Protein AF-A0A966W805-F1 (afdb_monomer_lite)

pLDDT: mean 88.95, std 9.01, range [58.41, 97.81]

Foldseek 3Di:
DCVLWDVVLAPVHLQSSLVLLVDPVSLVVRLVVSVDDPVCVVVVVQQFKAWQDADQPLVRAGHTLVVQCVVVVHRSSNSVSVRLSRRRNCSVVGDMDGDPDDPVRVVVQVPDPPHDDDDPAAADDCDDPVVVVGRHPVND

Structure (mmCIF, N/CA/C/O backbone):
data_AF-A0A966W805-F1
#
_entry.id   AF-A0A966W805-F1
#
loop_
_atom_site.group_PDB
_atom_site.id
_atom_site.type_symbol
_atom_site.label_atom_id
_atom_site.label_alt_id
_atom_site.label_comp_id
_atom_site.label_asym_id
_atom_site.label_entity_id
_atom_site.label_seq_id
_atom_site.pdbx_PDB_ins_code
_atom_site.Cartn_x
_atom_site.Cartn_y
_atom_site.Cartn_z
_atom_site.occupancy
_atom_site.B_iso_or_equiv
_atom_site.auth_seq_id
_atom_site.auth_comp_id
_atom_site.auth_asym_id
_atom_site.auth_atom_id
_atom_site.pdbx_PDB_model_num
ATOM 1 N N . MET A 1 1 ? 0.330 3.167 -1.520 1.00 84.44 1 MET A N 1
ATOM 2 C CA . MET A 1 1 ? -1.036 2.596 -1.388 1.00 84.44 1 MET A CA 1
ATOM 3 C C . MET A 1 1 ? -2.025 3.582 -0.767 1.00 84.44 1 MET A C 1
ATOM 5 O O . MET A 1 1 ? -3.086 3.763 -1.340 1.00 84.44 1 MET A O 1
ATOM 9 N N . ALA A 1 2 ? -1.694 4.312 0.305 1.00 85.50 2 ALA A N 1
ATOM 10 C CA . ALA A 1 2 ? -2.601 5.298 0.922 1.00 85.50 2 ALA A CA 1
ATOM 11 C C . ALA A 1 2 ? -3.253 6.321 -0.037 1.00 85.50 2 ALA A C 1
ATOM 13 O O . ALA A 1 2 ? -4.388 6.725 0.194 1.00 85.50 2 ALA A O 1
ATOM 14 N N . ALA A 1 3 ? -2.585 6.685 -1.139 1.00 85.12 3 ALA A N 1
ATOM 15 C CA . ALA A 1 3 ? -3.118 7.585 -2.168 1.00 85.12 3 ALA A CA 1
ATOM 16 C C . ALA A 1 3 ? -4.408 7.092 -2.864 1.00 85.12 3 ALA A C 1
ATOM 18 O O . ALA A 1 3 ? -5.075 7.881 -3.529 1.00 85.12 3 ALA A O 1
ATOM 19 N N . VAL A 1 4 ? -4.754 5.805 -2.738 1.00 87.62 4 VAL A N 1
ATOM 20 C CA . VAL A 1 4 ? -6.021 5.247 -3.244 1.00 87.62 4 VAL A CA 1
ATOM 21 C C . VAL A 1 4 ? -7.197 5.589 -2.321 1.00 87.62 4 VAL A C 1
ATOM 23 O O . VAL A 1 4 ? -8.345 5.607 -2.760 1.00 87.62 4 VAL A O 1
ATOM 26 N N . LEU A 1 5 ? -6.934 5.854 -1.037 1.00 90.62 5 LEU A N 1
ATOM 27 C CA . LEU A 1 5 ? -7.989 6.121 -0.065 1.00 90.62 5 LEU A CA 1
ATOM 28 C C . LEU A 1 5 ? -8.625 7.503 -0.304 1.00 90.62 5 LEU A C 1
ATOM 30 O O . LEU A 1 5 ? -7.972 8.420 -0.813 1.00 90.62 5 LEU A O 1
ATOM 34 N N . PRO A 1 6 ? -9.892 7.696 0.098 1.00 91.38 6 PRO A N 1
ATOM 35 C CA . PRO A 1 6 ? -10.568 8.976 -0.057 1.00 91.38 6 PRO A CA 1
ATOM 36 C C . PRO A 1 6 ? -9.859 10.101 0.719 1.00 91.38 6 PRO A C 1
ATOM 38 O O . PRO A 1 6 ? -9.511 9.897 1.884 1.00 91.38 6 PRO A O 1
ATOM 41 N N . PRO A 1 7 ? -9.721 11.319 0.154 1.00 91.06 7 PRO A N 1
ATOM 42 C CA . PRO A 1 7 ? -9.048 12.427 0.838 1.00 91.06 7 PRO A CA 1
ATOM 43 C C . PRO A 1 7 ? -9.635 12.765 2.213 1.00 91.06 7 PRO A C 1
ATOM 45 O O . PRO A 1 7 ? -8.877 13.051 3.132 1.00 91.06 7 PRO A O 1
ATOM 48 N N . TRP A 1 8 ? -10.961 12.634 2.377 1.00 93.38 8 TRP A N 1
ATOM 49 C CA . TRP A 1 8 ? -11.658 12.929 3.637 1.00 93.38 8 TRP A CA 1
ATOM 50 C C . TRP A 1 8 ? -11.163 12.085 4.819 1.00 93.38 8 TRP A C 1
ATOM 52 O O . TRP A 1 8 ? -11.281 12.479 5.984 1.00 93.38 8 TRP A O 1
ATOM 62 N N . LEU A 1 9 ? -10.593 10.909 4.540 1.00 95.00 9 LEU A N 1
ATOM 63 C CA . LEU A 1 9 ? -10.028 10.053 5.574 1.00 95.00 9 LEU A CA 1
ATOM 64 C C . LEU A 1 9 ? -8.836 10.743 6.258 1.00 95.00 9 LEU A C 1
ATOM 66 O O . LEU A 1 9 ? -8.683 10.609 7.473 1.00 95.00 9 LEU A O 1
ATOM 70 N N . PHE A 1 10 ? -8.073 11.538 5.500 1.00 94.62 10 PHE A N 1
ATOM 71 C CA . PHE A 1 10 ? -6.844 12.214 5.917 1.00 94.62 10 PHE A CA 1
ATOM 72 C C . PHE A 1 10 ? -7.027 13.663 6.383 1.00 94.62 10 PHE A C 1
ATOM 74 O O . PHE A 1 10 ? -6.035 14.285 6.755 1.00 94.62 10 PHE A O 1
ATOM 81 N N . ASP A 1 11 ? -8.251 14.200 6.434 1.00 94.81 11 ASP A N 1
ATOM 82 C CA . ASP A 1 11 ? -8.506 15.599 6.838 1.00 94.81 11 ASP A CA 1
ATOM 83 C C . ASP A 1 11 ? -7.915 15.958 8.218 1.00 94.81 11 ASP A C 1
ATOM 85 O O . ASP A 1 11 ? -7.562 17.106 8.471 1.00 94.81 11 ASP A O 1
ATOM 89 N N . ALA A 1 12 ? -7.792 14.969 9.111 1.00 95.19 12 ALA A N 1
ATOM 90 C CA . ALA A 1 12 ? -7.219 15.111 10.453 1.00 95.19 12 ALA A CA 1
ATOM 91 C C . ALA A 1 12 ? -5.781 14.554 10.575 1.00 95.19 12 ALA A C 1
ATOM 93 O O . ALA A 1 12 ? -5.267 14.389 11.680 1.00 95.19 12 ALA A O 1
ATOM 94 N N . GLY A 1 13 ? -5.133 14.255 9.449 1.00 96.25 13 GLY A N 1
ATOM 95 C CA . GLY A 1 13 ? -3.771 13.733 9.368 1.00 96.25 13 GLY A CA 1
ATOM 96 C C . GLY A 1 13 ? -3.651 12.197 9.360 1.00 96.25 13 GLY A C 1
ATOM 97 O O . GLY A 1 13 ? -4.637 11.486 9.577 1.00 96.25 13 GLY A O 1
ATOM 98 N N . PRO A 1 14 ? -2.436 11.664 9.108 1.00 96.25 14 PRO A N 1
ATOM 99 C CA . PRO A 1 14 ? -2.200 10.233 8.866 1.00 96.25 14 PRO A CA 1
ATOM 100 C C . PRO A 1 14 ? -2.508 9.320 10.061 1.00 96.25 14 PRO A C 1
ATOM 102 O O . PRO A 1 14 ? -3.134 8.280 9.889 1.00 96.25 14 PRO A O 1
ATOM 105 N N . ALA A 1 15 ? -2.127 9.719 11.278 1.00 96.56 15 ALA A N 1
ATOM 106 C CA . ALA A 1 15 ? -2.373 8.912 12.478 1.00 96.56 15 ALA A CA 1
ATOM 107 C C . ALA A 1 15 ? -3.877 8.697 12.719 1.00 96.56 15 ALA A C 1
ATOM 109 O O . ALA A 1 15 ? -4.332 7.566 12.868 1.00 96.56 15 ALA A O 1
ATOM 110 N N . ILE A 1 16 ? -4.660 9.779 12.646 1.00 97.62 16 ILE A N 1
ATOM 111 C CA . ILE A 1 16 ? -6.117 9.720 12.794 1.00 97.62 16 ILE A CA 1
ATOM 112 C C . ILE A 1 16 ? -6.756 8.940 11.638 1.00 97.62 16 ILE A C 1
ATOM 114 O O . ILE A 1 16 ? -7.727 8.217 11.848 1.00 97.62 16 ILE A O 1
ATOM 118 N N . ALA A 1 17 ? -6.223 9.049 10.417 1.00 96.88 17 ALA A N 1
ATOM 119 C CA . ALA A 1 17 ? -6.683 8.249 9.284 1.00 96.88 17 ALA A CA 1
ATOM 120 C C . ALA A 1 17 ? -6.530 6.741 9.544 1.00 96.88 17 ALA A C 1
ATOM 122 O O . ALA A 1 17 ? -7.473 5.989 9.304 1.00 96.88 17 ALA A O 1
ATOM 123 N N . ALA A 1 18 ? -5.385 6.307 10.077 1.00 97.19 18 ALA A N 1
ATOM 124 C CA . ALA A 1 18 ? -5.160 4.909 10.435 1.00 97.19 18 ALA A CA 1
ATOM 125 C C . ALA A 1 18 ? -6.076 4.449 11.581 1.00 97.19 18 ALA A C 1
ATOM 127 O O . ALA A 1 18 ? -6.683 3.387 11.480 1.00 97.19 18 ALA A O 1
ATOM 128 N N . GLU A 1 19 ? -6.262 5.261 12.627 1.00 97.50 19 GLU A N 1
ATOM 129 C CA . GLU A 1 19 ? -7.207 4.959 13.717 1.00 97.50 19 GLU A CA 1
ATOM 130 C C . GLU A 1 19 ? -8.644 4.791 13.204 1.00 97.50 19 GLU A C 1
ATOM 132 O O . GLU A 1 19 ? -9.341 3.846 13.571 1.00 97.50 19 GLU A O 1
ATOM 137 N N . ARG A 1 20 ? -9.077 5.671 12.295 1.00 97.38 20 ARG A N 1
ATOM 138 C CA . ARG A 1 20 ? -10.398 5.618 11.652 1.00 97.38 20 ARG A CA 1
ATOM 139 C C . ARG A 1 20 ? -10.632 4.318 10.878 1.00 97.38 20 ARG A C 1
ATOM 141 O O . ARG A 1 20 ? -11.774 3.874 10.801 1.00 97.38 20 ARG A O 1
ATOM 148 N N . LEU A 1 21 ? -9.587 3.687 10.335 1.00 97.00 21 LEU A N 1
ATOM 149 C CA . LEU A 1 21 ? -9.701 2.399 9.636 1.00 97.00 21 LEU A CA 1
ATOM 150 C C . LEU A 1 21 ? -10.027 1.216 10.564 1.00 97.00 21 LEU A C 1
ATOM 152 O O . LEU A 1 21 ? -10.373 0.148 10.059 1.00 97.00 21 LEU A O 1
ATOM 156 N N . ALA A 1 22 ? -9.978 1.397 11.889 1.00 96.00 22 ALA A N 1
ATOM 157 C CA . ALA A 1 22 ? -10.466 0.405 12.845 1.00 96.00 22 ALA A CA 1
ATOM 158 C C . ALA A 1 22 ? -12.006 0.376 12.951 1.00 96.00 22 ALA A C 1
ATOM 160 O O . ALA A 1 22 ? -12.563 -0.622 13.409 1.00 96.00 22 ALA A O 1
ATOM 161 N N . ASP A 1 23 ? -12.705 1.442 12.535 1.00 97.56 23 ASP A N 1
ATOM 162 C CA . ASP A 1 23 ? -14.170 1.525 12.578 1.00 97.56 23 ASP A CA 1
ATOM 163 C C . ASP A 1 23 ? -14.795 0.833 11.347 1.00 97.56 23 ASP A C 1
ATOM 165 O O . ASP A 1 23 ? -14.588 1.287 10.215 1.00 97.56 23 ASP A O 1
ATOM 169 N N . PRO A 1 24 ? -15.609 -0.228 11.525 1.00 96.62 24 PRO A N 1
ATOM 170 C CA . PRO A 1 24 ? -16.263 -0.929 10.419 1.00 96.62 24 PRO A CA 1
ATOM 171 C C . PRO A 1 24 ? -17.122 -0.023 9.527 1.00 96.62 24 PRO A C 1
ATOM 173 O O . PRO A 1 24 ? -17.155 -0.206 8.313 1.00 96.62 24 PRO A O 1
ATOM 176 N N . THR A 1 25 ? -17.784 0.982 10.100 1.00 97.50 25 THR A N 1
ATOM 177 C CA . THR A 1 25 ? -18.639 1.926 9.363 1.00 97.50 25 T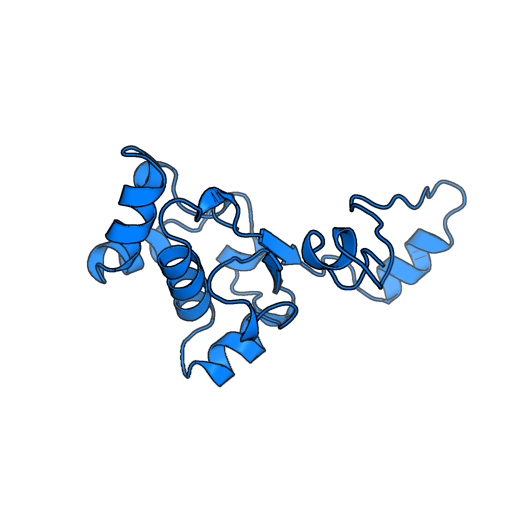HR A CA 1
ATOM 178 C C . THR A 1 25 ? -17.804 2.799 8.437 1.00 97.50 25 THR A C 1
ATOM 180 O O . THR A 1 25 ? -18.164 3.037 7.282 1.00 97.50 25 THR A O 1
ATOM 183 N N . ILE A 1 26 ? -16.655 3.257 8.937 1.00 96.88 26 ILE A N 1
ATOM 184 C CA . ILE A 1 26 ? -15.699 4.028 8.148 1.00 96.88 26 ILE A CA 1
ATOM 185 C C . ILE A 1 26 ? -15.102 3.158 7.049 1.00 96.88 26 ILE A C 1
ATOM 187 O O . ILE A 1 26 ? -15.014 3.621 5.915 1.00 96.88 26 ILE A O 1
ATOM 191 N N . ARG A 1 27 ? -14.748 1.901 7.345 1.00 96.00 27 ARG A N 1
ATOM 192 C CA . ARG A 1 27 ? -14.230 0.964 6.339 1.00 96.00 27 ARG A CA 1
ATOM 193 C C . ARG A 1 27 ? -15.209 0.777 5.189 1.00 96.00 27 ARG A C 1
ATOM 195 O O . ARG A 1 27 ? -14.802 0.912 4.042 1.00 96.00 27 ARG A O 1
ATOM 202 N N . GLU A 1 28 ? -16.487 0.534 5.467 1.00 95.31 28 GLU A N 1
ATOM 203 C CA . GLU A 1 28 ? -17.489 0.363 4.406 1.00 95.31 28 GLU A CA 1
ATOM 204 C C . GLU A 1 28 ? -17.667 1.631 3.564 1.00 95.31 28 GLU A C 1
ATOM 206 O O . GLU A 1 28 ? -17.724 1.559 2.334 1.00 95.31 28 GLU A O 1
ATOM 211 N N . ARG A 1 29 ? -17.646 2.812 4.194 1.00 95.19 29 ARG A N 1
ATOM 212 C CA . ARG A 1 29 ? -17.649 4.081 3.458 1.00 95.19 29 ARG A CA 1
ATOM 213 C C . ARG A 1 29 ? -16.400 4.239 2.588 1.00 95.19 29 ARG A C 1
ATOM 215 O O . ARG A 1 29 ? -16.519 4.628 1.432 1.00 95.19 29 ARG A O 1
ATOM 222 N N . VAL A 1 30 ? -15.217 3.926 3.125 1.00 93.56 30 VAL A N 1
ATOM 223 C CA . VAL A 1 30 ? -13.955 3.953 2.374 1.00 93.56 30 VAL A CA 1
ATOM 224 C C . VAL A 1 30 ? -14.065 3.051 1.153 1.00 93.56 30 VAL A C 1
ATOM 226 O O . VAL A 1 30 ? -13.817 3.540 0.057 1.00 93.56 30 VAL A O 1
ATOM 229 N N . LYS A 1 31 ? -14.496 1.792 1.319 1.00 91.75 31 LYS A N 1
ATOM 230 C CA . LYS A 1 31 ? -14.671 0.817 0.228 1.00 91.75 31 LYS A CA 1
ATOM 231 C C . LYS A 1 31 ? -15.598 1.342 -0.872 1.00 91.75 31 LYS A C 1
ATOM 233 O O . LYS A 1 31 ? -15.269 1.201 -2.046 1.00 91.75 31 LYS A O 1
ATOM 238 N N . GLY A 1 32 ? -16.712 1.981 -0.504 1.00 90.38 32 GLY A N 1
ATOM 239 C CA . GLY A 1 32 ? -17.636 2.605 -1.460 1.00 90.38 32 GLY A CA 1
ATOM 240 C C . GLY A 1 32 ? -17.039 3.797 -2.220 1.00 90.38 32 GLY A C 1
ATOM 241 O O . GLY A 1 32 ? -17.395 4.034 -3.373 1.00 90.38 32 GLY A O 1
ATOM 242 N N . ASP A 1 33 ? -16.090 4.504 -1.605 1.00 89.62 33 ASP A N 1
ATOM 243 C CA . ASP A 1 33 ? -15.447 5.699 -2.157 1.00 89.62 33 ASP A CA 1
ATOM 244 C C . ASP A 1 33 ? -14.107 5.407 -2.879 1.00 89.62 33 ASP A C 1
ATOM 246 O O . ASP A 1 33 ? -13.479 6.340 -3.390 1.00 89.62 33 ASP A O 1
ATOM 250 N N . LEU A 1 34 ? -13.661 4.143 -2.989 1.00 80.88 34 LEU A N 1
ATOM 251 C CA . LEU A 1 34 ? -12.398 3.744 -3.656 1.00 80.88 34 LEU A CA 1
ATOM 252 C C . LEU A 1 34 ? -12.392 3.920 -5.194 1.00 80.88 34 LEU A C 1
ATOM 254 O O . LEU A 1 34 ? -11.564 3.336 -5.887 1.00 80.88 34 LEU A O 1
ATOM 258 N N . ASN A 1 35 ? -13.276 4.734 -5.775 1.00 66.25 35 ASN A N 1
ATOM 259 C CA . ASN A 1 35 ? -13.442 4.839 -7.232 1.00 66.25 35 ASN A CA 1
ATOM 260 C C . ASN A 1 35 ? -12.423 5.745 -7.958 1.00 66.25 35 ASN A C 1
ATOM 262 O O . ASN A 1 35 ? -12.591 6.022 -9.149 1.00 66.25 35 ASN A O 1
ATOM 266 N N . ARG A 1 36 ? -11.395 6.254 -7.269 1.00 64.06 36 ARG A N 1
ATOM 267 C CA . ARG A 1 36 ? -10.501 7.301 -7.795 1.00 64.06 36 ARG A CA 1
ATOM 268 C C . ARG A 1 36 ? -9.153 6.757 -8.249 1.00 64.06 36 ARG A C 1
ATOM 270 O O . ARG A 1 36 ? -8.559 5.964 -7.536 1.00 64.06 36 ARG A O 1
ATOM 277 N N . TYR A 1 37 ? -8.665 7.290 -9.380 1.00 58.41 37 TYR A N 1
ATOM 278 C CA . TYR A 1 37 ? -7.315 7.247 -9.992 1.00 58.41 37 TYR A CA 1
ATOM 279 C C . TYR A 1 37 ? -6.581 5.893 -10.130 1.00 58.41 37 TYR A C 1
ATOM 281 O O . TYR A 1 37 ? -5.886 5.697 -11.122 1.00 58.41 37 TYR A O 1
ATOM 289 N N . TRP A 1 38 ? -6.766 4.936 -9.225 1.00 69.94 38 TRP A N 1
ATOM 290 C CA . TRP A 1 38 ? -6.150 3.613 -9.219 1.00 69.94 38 TRP A CA 1
ATOM 291 C C . TRP A 1 38 ? -7.187 2.539 -9.533 1.00 69.94 38 TRP A C 1
ATOM 293 O O . TRP A 1 38 ? -7.728 1.865 -8.656 1.00 69.94 38 TRP A O 1
ATOM 303 N N . LEU A 1 39 ? -7.460 2.398 -10.831 1.00 77.81 39 LEU A N 1
ATOM 304 C CA . LEU A 1 39 ? -8.529 1.545 -11.351 1.00 77.81 39 LEU A CA 1
ATOM 305 C C . LEU A 1 39 ? -8.386 0.069 -10.956 1.00 77.81 39 LEU A C 1
ATOM 307 O O . LEU A 1 39 ? -9.405 -0.586 -10.805 1.00 77.81 39 LEU A O 1
ATOM 311 N N . MET A 1 40 ? -7.171 -0.443 -10.742 1.00 85.06 40 MET A N 1
ATOM 312 C CA . MET A 1 40 ? -6.937 -1.849 -10.369 1.00 85.06 40 MET A CA 1
ATOM 313 C C . MET A 1 40 ? -7.580 -2.203 -9.024 1.00 85.06 40 MET A C 1
ATOM 315 O O . MET A 1 40 ? -8.339 -3.163 -8.930 1.00 85.06 40 MET A O 1
ATOM 319 N N . VAL A 1 41 ? -7.365 -1.364 -8.003 1.00 84.12 41 VAL A N 1
ATOM 320 C CA . VAL A 1 41 ? -7.993 -1.536 -6.682 1.00 84.12 41 VAL A CA 1
ATOM 321 C C . VAL A 1 41 ? -9.511 -1.418 -6.796 1.00 84.12 41 VAL A C 1
ATOM 323 O O . VAL A 1 41 ? -10.237 -2.263 -6.279 1.00 84.12 41 VAL A O 1
ATOM 326 N N . ALA A 1 42 ? -9.995 -0.408 -7.524 1.00 82.94 42 ALA A N 1
ATOM 327 C CA . ALA A 1 42 ? -11.427 -0.181 -7.718 1.00 82.94 42 ALA A CA 1
ATOM 328 C C . ALA A 1 42 ? -12.126 -1.333 -8.471 1.00 82.94 42 ALA A C 1
ATOM 330 O O . ALA A 1 42 ? -13.298 -1.607 -8.227 1.00 82.94 42 ALA A O 1
ATOM 331 N N . ARG A 1 43 ? -11.416 -2.003 -9.387 1.00 86.25 43 ARG A N 1
ATOM 332 C CA . ARG A 1 43 ? -11.903 -3.155 -10.165 1.00 86.25 43 ARG A CA 1
ATOM 333 C C . ARG A 1 43 ? -11.734 -4.491 -9.446 1.00 86.25 43 ARG A C 1
ATOM 335 O O . ARG A 1 43 ? -12.262 -5.492 -9.919 1.00 86.25 43 ARG A O 1
ATOM 342 N N . GLY A 1 44 ? -11.031 -4.509 -8.315 1.00 88.62 44 GLY A N 1
ATOM 343 C CA . GLY A 1 44 ? -10.738 -5.731 -7.576 1.00 88.62 44 GLY A CA 1
ATOM 344 C C . GLY A 1 44 ? -9.683 -6.624 -8.236 1.00 88.62 44 GLY A C 1
ATOM 345 O O . GLY A 1 44 ? -9.668 -7.823 -7.971 1.00 88.62 44 GLY A O 1
ATOM 346 N N . GLU A 1 45 ? -8.808 -6.057 -9.070 1.00 91.44 45 GLU A N 1
ATOM 347 C CA . GLU A 1 45 ? -7.675 -6.738 -9.718 1.00 91.44 45 GLU A CA 1
ATOM 348 C C . GLU A 1 45 ? -6.526 -6.920 -8.700 1.00 91.44 45 GLU A C 1
ATOM 350 O O . GLU A 1 45 ? -5.462 -6.314 -8.802 1.00 91.44 45 GLU A O 1
ATOM 355 N N . TRP A 1 46 ? -6.779 -7.673 -7.624 1.00 92.62 46 TRP A N 1
ATOM 356 C CA . TRP A 1 46 ? -5.848 -7.847 -6.498 1.00 92.62 46 TRP A CA 1
ATOM 357 C C . TRP A 1 46 ? -4.716 -8.844 -6.770 1.00 92.62 46 TRP A C 1
ATOM 359 O O . TRP A 1 46 ? -3.717 -8.844 -6.053 1.00 92.62 46 TRP A O 1
ATOM 369 N N . ASP A 1 47 ? -4.877 -9.691 -7.782 1.00 90.38 47 ASP A N 1
ATOM 370 C CA . ASP A 1 47 ? -3.927 -10.711 -8.235 1.00 90.38 47 ASP A CA 1
ATOM 371 C C . ASP A 1 47 ? -2.661 -10.108 -8.852 1.00 90.38 47 ASP A C 1
ATOM 373 O O . ASP A 1 47 ? -1.581 -10.684 -8.753 1.00 90.38 47 ASP A O 1
ATOM 377 N N . ILE A 1 48 ? -2.779 -8.907 -9.417 1.00 89.69 48 ILE A N 1
ATOM 378 C CA . ILE A 1 48 ? -1.666 -8.165 -10.016 1.00 89.69 48 ILE A CA 1
ATOM 379 C C . ILE A 1 48 ? -1.068 -7.112 -9.076 1.00 89.69 48 ILE A C 1
ATOM 381 O O . ILE A 1 48 ? -0.160 -6.387 -9.479 1.00 89.69 48 ILE A O 1
ATOM 385 N N . LEU A 1 49 ? -1.564 -6.996 -7.837 1.00 91.81 49 LEU A N 1
ATOM 386 C CA . LEU A 1 49 ? -1.108 -6.013 -6.851 1.00 91.81 49 LEU A CA 1
ATOM 387 C C . LEU A 1 49 ? -0.276 -6.677 -5.755 1.00 91.81 49 LEU A C 1
ATOM 389 O O . LEU A 1 49 ? -0.671 -7.690 -5.180 1.00 91.81 49 LEU A O 1
ATOM 393 N N . TRP A 1 50 ? 0.839 -6.044 -5.402 1.00 92.44 50 TRP A N 1
ATOM 394 C CA . TRP A 1 50 ? 1.829 -6.585 -4.475 1.00 92.44 50 TRP A CA 1
ATOM 395 C C . TRP A 1 50 ? 2.211 -5.578 -3.392 1.00 92.44 50 TRP A C 1
ATOM 397 O O . TRP A 1 50 ? 2.317 -4.373 -3.652 1.00 92.44 50 TRP A O 1
ATOM 407 N N . LEU A 1 51 ? 2.458 -6.067 -2.173 1.00 92.19 51 LEU A N 1
ATOM 408 C CA . LEU A 1 51 ? 2.927 -5.234 -1.065 1.00 92.19 51 LEU A CA 1
ATOM 409 C C . LEU A 1 51 ? 4.409 -4.880 -1.248 1.00 92.19 51 LEU A C 1
ATOM 411 O O . LEU A 1 51 ? 5.278 -5.749 -1.177 1.00 92.19 51 LEU A O 1
ATOM 415 N N . GLY A 1 52 ? 4.691 -3.590 -1.447 1.00 88.19 52 GLY A N 1
ATOM 416 C CA . GLY A 1 52 ? 6.021 -3.087 -1.808 1.00 88.19 52 GLY A CA 1
ATOM 417 C C . GLY A 1 52 ? 6.701 -2.203 -0.772 1.00 88.19 52 GLY A C 1
ATOM 418 O O . GLY A 1 52 ? 7.893 -1.957 -0.882 1.00 88.19 52 GLY A O 1
ATOM 419 N N . ARG A 1 53 ? 5.987 -1.697 0.235 1.00 88.12 53 ARG A N 1
ATOM 420 C CA . ARG A 1 53 ? 6.606 -1.020 1.382 1.00 88.12 53 ARG A CA 1
ATOM 421 C C . ARG A 1 53 ? 5.682 -1.099 2.586 1.00 88.12 53 ARG A C 1
ATOM 423 O O . ARG A 1 53 ? 4.497 -0.808 2.467 1.00 88.12 53 ARG A O 1
ATOM 430 N N . THR A 1 54 ? 6.236 -1.484 3.725 1.00 91.75 54 THR A N 1
ATOM 431 C CA . THR A 1 54 ? 5.540 -1.601 5.010 1.00 91.75 54 THR A CA 1
ATOM 432 C C . THR A 1 54 ? 6.584 -1.542 6.122 1.00 91.75 54 THR A C 1
ATOM 434 O O . THR A 1 54 ? 7.724 -1.952 5.903 1.00 91.75 54 THR A O 1
ATOM 437 N N . SER A 1 55 ? 6.224 -1.026 7.292 1.00 91.06 55 SER A N 1
ATOM 438 C CA . SER A 1 55 ? 7.039 -1.123 8.506 1.00 91.06 55 SER A CA 1
ATOM 439 C C . SER A 1 55 ? 6.486 -2.164 9.476 1.00 91.06 55 SER A C 1
ATOM 441 O O . SER A 1 55 ? 7.261 -2.856 10.134 1.00 91.06 55 SER A O 1
ATOM 443 N N . ASN A 1 56 ? 5.161 -2.337 9.524 1.00 93.94 56 ASN A N 1
ATOM 444 C CA . ASN A 1 56 ? 4.503 -3.149 10.553 1.00 93.94 56 ASN A CA 1
ATOM 445 C C . ASN A 1 56 ? 4.005 -4.513 10.044 1.00 93.94 56 ASN A C 1
ATOM 447 O O . ASN A 1 56 ? 3.598 -5.360 10.837 1.00 93.94 56 ASN A O 1
ATOM 451 N N . SER A 1 57 ? 4.107 -4.770 8.737 1.00 93.62 57 SER A N 1
ATOM 452 C CA . SER A 1 57 ? 3.666 -6.007 8.077 1.00 93.62 57 SER A CA 1
ATOM 453 C C . SER A 1 57 ? 4.787 -6.697 7.289 1.00 93.62 57 SER A C 1
ATOM 455 O O . SER A 1 57 ? 4.534 -7.347 6.278 1.00 93.62 57 SER A O 1
ATOM 457 N N . MET A 1 58 ? 6.041 -6.609 7.752 1.00 90.31 58 MET A N 1
ATOM 458 C CA . MET A 1 58 ? 7.218 -7.143 7.036 1.00 90.31 58 MET A CA 1
ATOM 459 C C . MET A 1 58 ? 7.151 -8.641 6.692 1.00 90.31 58 MET A C 1
ATOM 461 O O . MET A 1 58 ? 7.751 -9.076 5.719 1.00 90.31 58 MET A O 1
ATOM 465 N N . HIS A 1 59 ? 6.393 -9.444 7.440 1.00 91.19 59 HIS A N 1
ATOM 466 C CA . HIS A 1 59 ? 6.177 -10.866 7.135 1.00 91.19 59 HIS A CA 1
ATOM 467 C C . HIS A 1 59 ? 5.309 -11.107 5.878 1.00 91.19 59 HIS A C 1
ATOM 469 O O . HIS A 1 59 ? 5.293 -12.214 5.336 1.00 91.19 59 HIS A O 1
ATOM 475 N N . LEU A 1 60 ? 4.592 -10.079 5.415 1.00 93.44 60 LEU A N 1
ATOM 476 C CA . LEU A 1 60 ? 3.767 -10.074 4.202 1.00 93.44 60 LEU A CA 1
ATOM 477 C C . LEU A 1 60 ? 4.460 -9.382 3.023 1.00 93.44 60 LEU A C 1
ATOM 479 O O . LEU A 1 60 ? 3.924 -9.351 1.917 1.00 93.44 60 LEU A O 1
ATOM 483 N N . PHE A 1 61 ? 5.634 -8.801 3.261 1.00 89.62 61 PHE A N 1
ATOM 484 C CA . PHE A 1 61 ? 6.382 -8.049 2.271 1.00 89.62 61 PHE A CA 1
ATOM 485 C C . PHE A 1 61 ? 6.664 -8.882 1.007 1.00 89.62 61 PHE A C 1
ATOM 487 O O . PHE A 1 61 ? 7.041 -10.052 1.098 1.00 89.62 61 PHE A O 1
ATOM 494 N N . GLY A 1 62 ? 6.477 -8.276 -0.171 1.00 87.00 62 GLY A N 1
ATOM 495 C CA . GLY A 1 62 ? 6.735 -8.919 -1.461 1.00 87.00 62 GLY A CA 1
ATOM 496 C C . GLY A 1 62 ? 5.733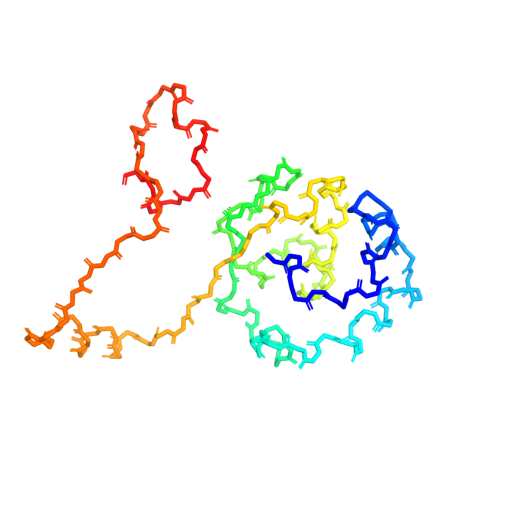 -10.009 -1.850 1.00 87.00 62 GLY A C 1
ATOM 497 O O . GLY A 1 62 ? 6.018 -10.769 -2.770 1.00 87.00 62 GLY A O 1
ATOM 498 N N . LYS A 1 63 ? 4.583 -10.114 -1.171 1.00 92.31 63 LYS A N 1
ATOM 499 C CA . LYS A 1 63 ? 3.480 -11.020 -1.536 1.00 92.31 63 LYS A CA 1
ATOM 500 C C . LYS A 1 63 ? 2.383 -10.282 -2.304 1.00 92.31 63 LYS A C 1
ATOM 502 O O . LYS A 1 63 ? 2.205 -9.072 -2.120 1.00 92.31 63 LYS A O 1
ATOM 507 N N . SER A 1 64 ? 1.633 -11.017 -3.127 1.00 93.56 64 SER A N 1
ATOM 508 C CA . SER A 1 64 ? 0.429 -10.491 -3.773 1.00 93.56 64 SER A CA 1
ATOM 509 C C . SER A 1 64 ? -0.668 -10.240 -2.731 1.00 93.56 64 SER A C 1
ATOM 511 O O . SER A 1 64 ? -0.723 -10.916 -1.699 1.00 93.56 64 SER A O 1
ATOM 513 N N . PHE A 1 65 ? -1.573 -9.290 -2.977 1.00 95.25 65 PHE A N 1
ATOM 514 C CA . PHE A 1 65 ? -2.692 -9.051 -2.056 1.00 95.25 65 PHE A CA 1
ATOM 515 C C . PHE A 1 65 ? -3.661 -10.237 -1.979 1.00 95.25 65 PHE A C 1
ATOM 517 O O . PHE A 1 65 ? -4.328 -10.382 -0.957 1.00 95.25 65 PHE A O 1
ATOM 524 N N . VAL A 1 66 ? -3.697 -11.112 -2.991 1.00 96.06 66 VAL A N 1
ATOM 525 C CA . VAL A 1 66 ? -4.424 -12.393 -2.938 1.00 96.06 66 VAL A CA 1
ATOM 526 C C . VAL A 1 66 ? -3.775 -13.347 -1.930 1.00 96.06 66 VAL A C 1
ATOM 528 O O . VAL A 1 66 ? -4.448 -13.791 -1.003 1.00 96.06 66 VAL A O 1
ATOM 531 N N . ASP A 1 67 ? -2.462 -13.578 -2.019 1.00 96.25 67 ASP A N 1
ATOM 532 C CA . ASP A 1 67 ? -1.749 -14.467 -1.083 1.00 96.25 67 ASP A CA 1
ATOM 533 C C . ASP A 1 67 ? -1.813 -13.951 0.362 1.00 96.25 67 ASP A C 1
ATOM 535 O O . ASP A 1 67 ? -1.909 -14.717 1.330 1.00 96.25 67 ASP A O 1
ATOM 539 N N . ILE A 1 68 ? -1.742 -12.627 0.520 1.00 97.44 68 ILE A N 1
ATOM 540 C CA . ILE A 1 68 ? -1.887 -11.964 1.815 1.00 97.44 68 ILE A CA 1
ATOM 541 C C . ILE A 1 68 ? -3.291 -12.208 2.375 1.00 97.44 68 ILE A C 1
ATOM 543 O O . ILE A 1 68 ? -3.425 -12.598 3.537 1.00 97.44 68 ILE A O 1
ATOM 547 N N . ALA A 1 69 ? -4.329 -12.003 1.562 1.00 97.62 69 ALA A N 1
ATOM 548 C CA . ALA A 1 69 ? -5.717 -12.211 1.958 1.00 97.62 69 ALA A CA 1
ATOM 549 C C . ALA A 1 69 ? -5.966 -13.651 2.419 1.00 97.62 69 ALA A C 1
ATOM 551 O O . ALA A 1 69 ? -6.551 -13.859 3.485 1.00 97.62 69 ALA A O 1
ATOM 552 N N . ASP A 1 70 ? -5.437 -14.628 1.681 1.00 97.81 70 ASP A N 1
ATOM 553 C CA . ASP A 1 70 ? -5.517 -16.050 2.021 1.00 97.81 70 ASP A CA 1
ATOM 554 C C . ASP A 1 70 ? -4.809 -16.355 3.345 1.00 97.81 70 ASP A C 1
ATOM 556 O O . ASP A 1 70 ? -5.371 -17.013 4.228 1.00 97.81 70 ASP A O 1
ATOM 560 N N . THR A 1 71 ? -3.606 -15.804 3.533 1.00 97.12 71 THR A N 1
ATOM 561 C CA . THR A 1 71 ? -2.834 -15.940 4.780 1.00 97.12 71 THR A CA 1
ATOM 562 C C . THR A 1 71 ? -3.600 -15.367 5.976 1.00 97.12 71 THR A C 1
ATOM 564 O O . THR A 1 71 ? -3.642 -15.978 7.047 1.00 97.12 71 THR A O 1
ATOM 567 N N . MET A 1 72 ? -4.241 -14.211 5.797 1.00 96.94 72 MET A N 1
ATOM 568 C CA . MET A 1 72 ? -5.006 -13.517 6.839 1.00 96.94 72 MET A CA 1
ATOM 569 C C . MET A 1 72 ? -6.435 -14.055 7.007 1.00 96.94 72 MET A C 1
ATOM 571 O O . MET A 1 72 ? -7.111 -13.682 7.967 1.00 96.94 72 MET A O 1
ATOM 575 N N . ARG A 1 73 ? -6.907 -14.921 6.098 1.00 97.25 73 ARG A N 1
ATOM 576 C CA . ARG A 1 73 ? -8.312 -15.356 5.982 1.00 97.25 73 ARG A CA 1
ATOM 577 C C . ARG A 1 73 ? -9.277 -14.170 5.885 1.00 97.25 73 ARG A C 1
ATOM 579 O O . ARG A 1 73 ? -10.286 -14.099 6.593 1.00 97.25 73 ARG A O 1
ATOM 586 N N . ARG A 1 74 ? -8.938 -13.215 5.023 1.00 96.50 74 ARG A N 1
ATOM 587 C CA . ARG A 1 74 ? -9.690 -11.981 4.765 1.00 96.50 74 ARG A CA 1
ATOM 588 C C . ARG A 1 74 ? -9.991 -11.845 3.279 1.00 96.50 74 ARG A C 1
ATOM 590 O O . ARG A 1 74 ? -9.444 -12.565 2.459 1.00 96.50 74 ARG A O 1
ATOM 597 N N . GLN A 1 75 ? -10.859 -10.898 2.938 1.00 96.38 75 GLN A N 1
ATOM 598 C CA . GLN A 1 75 ? -10.950 -10.415 1.562 1.00 96.38 75 GLN A CA 1
ATOM 599 C C . GLN A 1 75 ? -9.725 -9.538 1.248 1.00 96.38 75 GLN A C 1
ATOM 601 O O . GLN A 1 75 ? -9.258 -8.843 2.156 1.00 96.38 75 GLN A O 1
ATOM 606 N N . PRO A 1 76 ? -9.230 -9.486 -0.002 1.00 96.00 76 PRO A N 1
ATOM 607 C CA . PRO A 1 76 ? -8.056 -8.679 -0.354 1.00 96.00 76 PRO A CA 1
ATOM 608 C C . PRO A 1 76 ? -8.166 -7.204 0.032 1.00 96.00 76 PRO A C 1
ATOM 610 O O . PRO A 1 76 ? -7.237 -6.642 0.605 1.00 96.00 76 PRO A O 1
ATOM 613 N N . ILE A 1 77 ? -9.338 -6.602 -0.178 1.00 94.69 77 ILE A N 1
ATOM 614 C CA . ILE A 1 77 ? -9.609 -5.220 0.232 1.00 94.69 77 ILE A CA 1
ATOM 615 C C . ILE A 1 77 ? -9.532 -5.027 1.750 1.00 94.69 77 ILE A C 1
ATOM 617 O O . ILE A 1 77 ? -9.083 -3.987 2.220 1.00 94.69 77 ILE A O 1
ATOM 621 N N . ASP A 1 78 ? -9.946 -6.025 2.530 1.00 96.81 78 ASP A N 1
ATOM 622 C CA . ASP A 1 78 ? -9.877 -5.954 3.985 1.00 96.81 78 ASP A CA 1
ATOM 623 C C . ASP A 1 78 ? -8.446 -6.134 4.479 1.00 96.81 78 ASP A C 1
ATOM 625 O O . ASP A 1 78 ? -8.010 -5.356 5.320 1.00 96.81 78 ASP A O 1
ATOM 629 N N . ALA A 1 79 ? -7.695 -7.075 3.904 1.00 97.19 79 ALA A N 1
ATOM 630 C CA . ALA A 1 79 ? -6.274 -7.237 4.196 1.00 97.19 79 ALA A CA 1
ATOM 631 C C . ALA A 1 79 ? -5.470 -5.971 3.849 1.00 97.19 79 ALA A C 1
ATOM 633 O O . ALA A 1 79 ? -4.621 -5.529 4.620 1.00 97.19 79 ALA A O 1
ATOM 634 N N . TYR A 1 80 ? -5.790 -5.337 2.720 1.00 95.69 80 TYR A N 1
ATOM 635 C CA . TYR A 1 80 ? -5.229 -4.054 2.309 1.00 95.69 80 TYR A CA 1
ATOM 636 C C . TYR A 1 80 ? -5.474 -2.943 3.343 1.00 95.69 80 TYR A C 1
ATOM 638 O O . TYR A 1 80 ? -4.541 -2.228 3.715 1.00 95.69 80 TYR A O 1
ATOM 646 N N . LEU A 1 81 ? -6.711 -2.805 3.833 1.00 96.44 81 LEU A N 1
ATOM 647 C CA . LEU A 1 81 ? -7.052 -1.817 4.862 1.00 96.44 81 LEU A CA 1
ATOM 648 C C . LEU A 1 81 ? -6.428 -2.158 6.223 1.00 96.44 81 LEU A C 1
ATOM 650 O O . LEU A 1 81 ? -6.023 -1.245 6.937 1.00 96.44 81 LEU A O 1
ATOM 654 N N . ASP A 1 82 ? -6.311 -3.443 6.563 1.00 97.50 82 ASP A N 1
ATOM 655 C CA . ASP A 1 82 ? -5.682 -3.906 7.805 1.00 97.50 82 ASP A CA 1
ATOM 656 C C . ASP A 1 82 ? -4.184 -3.570 7.826 1.00 97.50 82 ASP A C 1
ATOM 658 O O . ASP A 1 82 ? -3.677 -3.091 8.841 1.00 97.50 82 ASP A O 1
ATOM 662 N N . ILE A 1 83 ? -3.487 -3.738 6.695 1.00 97.19 83 ILE A N 1
ATOM 663 C CA . ILE A 1 83 ? -2.089 -3.309 6.549 1.00 97.19 83 ILE A CA 1
ATOM 664 C C . ILE A 1 83 ? -1.983 -1.796 6.750 1.00 97.19 83 ILE A C 1
ATOM 666 O O . ILE A 1 83 ? -1.194 -1.348 7.574 1.00 97.19 83 ILE A O 1
ATOM 670 N N . LEU A 1 84 ? -2.803 -0.999 6.059 1.00 96.62 84 LEU A N 1
ATOM 671 C CA . LEU A 1 84 ? -2.783 0.466 6.186 1.00 96.62 84 LEU A CA 1
ATOM 672 C C . LEU A 1 84 ? -3.076 0.950 7.607 1.00 96.62 84 LEU A C 1
ATOM 674 O O . LEU A 1 84 ? -2.434 1.884 8.083 1.00 96.62 84 LEU A O 1
ATOM 678 N N . GLN A 1 85 ? -4.033 0.316 8.283 1.00 97.62 85 GLN A N 1
ATOM 679 C CA . GLN A 1 85 ? -4.328 0.578 9.686 1.00 97.62 85 GLN A CA 1
ATOM 680 C C . GLN A 1 85 ? -3.104 0.276 10.560 1.00 97.62 85 GLN A C 1
ATOM 682 O O . GLN A 1 85 ? -2.757 1.078 11.427 1.00 97.62 85 GLN A O 1
ATOM 687 N N . ALA A 1 86 ? -2.443 -0.863 10.331 1.00 97.25 86 ALA A N 1
ATOM 688 C CA . ALA A 1 86 ? -1.286 -1.284 11.111 1.00 97.25 86 ALA A CA 1
ATOM 689 C C . ALA A 1 86 ? -0.105 -0.311 10.994 1.00 97.25 86 ALA A C 1
ATOM 691 O O . ALA A 1 86 ? 0.631 -0.159 11.961 1.00 97.25 86 ALA A O 1
ATOM 692 N N . GLU A 1 87 ? 0.070 0.383 9.865 1.00 96.56 87 GLU A N 1
ATOM 693 C CA . GLU A 1 87 ? 1.140 1.379 9.675 1.00 96.56 87 GLU A CA 1
ATOM 694 C C . GLU A 1 87 ? 0.976 2.642 10.548 1.00 96.56 87 GLU A C 1
ATOM 696 O O . GLU A 1 87 ? 1.943 3.373 10.774 1.00 96.56 87 GLU A O 1
ATOM 701 N N . GLY A 1 88 ? -0.222 2.909 11.083 1.00 96.25 88 GLY A N 1
ATOM 702 C CA . GLY A 1 88 ? -0.453 4.032 11.993 1.00 96.25 88 GLY A CA 1
ATOM 703 C C . GLY A 1 88 ? -0.105 5.386 11.360 1.00 96.25 88 GLY A C 1
ATOM 704 O O . GLY A 1 88 ? -0.544 5.711 10.259 1.00 96.25 88 GLY A O 1
ATOM 705 N N . ALA A 1 89 ? 0.723 6.187 12.038 1.00 95.25 89 ALA A N 1
ATOM 706 C CA . ALA A 1 89 ? 1.190 7.472 11.505 1.00 95.25 89 ALA A CA 1
ATOM 707 C C . ALA A 1 89 ? 1.984 7.338 10.186 1.00 95.25 89 ALA A C 1
ATOM 709 O O . ALA A 1 89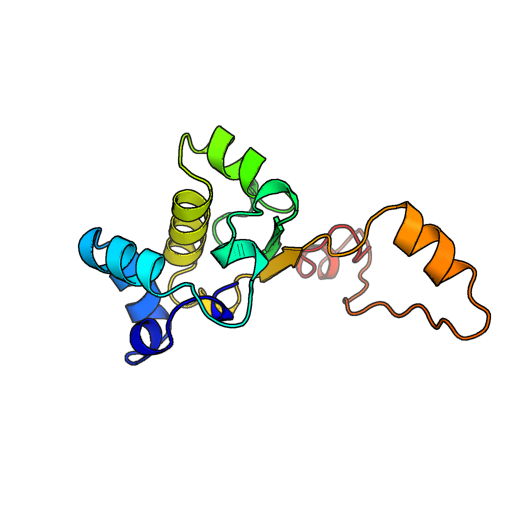 ? 2.005 8.286 9.402 1.00 95.25 89 ALA A O 1
ATOM 710 N N . GLY A 1 90 ? 2.579 6.167 9.925 1.00 94.75 90 GLY A N 1
ATOM 711 C CA . GLY A 1 90 ? 3.300 5.832 8.693 1.00 94.75 90 GLY A CA 1
ATOM 712 C C . GLY A 1 90 ? 2.405 5.344 7.549 1.00 94.75 90 GLY A C 1
ATOM 713 O O . GLY A 1 90 ? 2.915 4.900 6.525 1.00 94.75 90 GLY A O 1
ATOM 714 N N . ILE A 1 91 ? 1.072 5.424 7.672 1.00 95.62 91 ILE A N 1
ATOM 715 C CA . ILE A 1 91 ? 0.121 4.974 6.635 1.00 95.62 91 ILE A CA 1
ATOM 716 C C . ILE A 1 91 ? 0.439 5.527 5.234 1.00 95.62 91 ILE A C 1
ATOM 718 O O . ILE A 1 91 ? 0.249 4.830 4.239 1.00 95.62 91 ILE A O 1
ATOM 722 N N . ALA A 1 92 ? 0.957 6.757 5.142 1.00 91.69 92 ALA A N 1
ATOM 723 C CA . ALA A 1 92 ? 1.326 7.389 3.875 1.00 91.69 92 ALA A CA 1
ATOM 724 C C . ALA A 1 92 ? 2.579 6.773 3.223 1.00 91.69 92 ALA A C 1
ATOM 726 O O . ALA A 1 92 ? 2.690 6.784 1.996 1.00 91.69 92 ALA A O 1
ATOM 727 N N . ASP A 1 93 ? 3.478 6.201 4.025 1.00 90.50 93 ASP A N 1
ATOM 728 C CA . ASP A 1 93 ? 4.727 5.590 3.563 1.00 90.50 93 ASP A CA 1
ATOM 729 C C . ASP A 1 93 ? 4.502 4.179 3.005 1.00 90.50 93 ASP A C 1
ATOM 731 O O . ASP A 1 93 ? 5.310 3.669 2.223 1.00 90.50 93 ASP A O 1
ATOM 735 N N . ALA A 1 94 ? 3.367 3.565 3.345 1.00 92.06 94 ALA A N 1
ATOM 736 C CA . ALA A 1 94 ? 2.962 2.266 2.841 1.00 92.06 94 ALA A CA 1
ATOM 737 C C . ALA A 1 94 ? 2.885 2.258 1.302 1.00 92.06 94 ALA A C 1
ATOM 739 O O . ALA A 1 94 ? 2.239 3.099 0.650 1.00 92.06 94 ALA A O 1
ATOM 740 N N . GLY A 1 95 ? 3.510 1.252 0.696 1.00 90.25 95 GLY A N 1
ATOM 741 C CA . GLY A 1 95 ? 3.746 1.152 -0.741 1.00 90.25 95 GLY A CA 1
ATOM 742 C C . GLY A 1 95 ? 3.190 -0.136 -1.333 1.00 90.25 95 GLY A C 1
ATOM 743 O O . GLY A 1 95 ? 3.211 -1.189 -0.704 1.00 90.25 95 GLY A O 1
ATOM 744 N N . MET A 1 96 ? 2.726 -0.051 -2.575 1.00 89.50 96 MET A N 1
ATOM 745 C CA . MET A 1 96 ? 2.342 -1.211 -3.377 1.00 89.50 96 MET A CA 1
ATOM 746 C C . MET A 1 96 ? 2.805 -0.998 -4.813 1.00 89.50 96 MET A C 1
ATOM 748 O O . MET A 1 96 ? 2.935 0.153 -5.238 1.00 89.50 96 MET A O 1
ATOM 752 N N . PHE A 1 97 ? 3.005 -2.084 -5.547 1.00 86.19 97 PHE A N 1
ATOM 753 C CA . PHE A 1 97 ? 3.270 -2.062 -6.982 1.00 86.19 97 PHE A CA 1
ATOM 754 C C . PHE A 1 97 ? 2.280 -2.973 -7.707 1.00 86.19 97 PHE A C 1
ATOM 756 O O . PHE A 1 97 ? 1.707 -3.883 -7.108 1.00 86.19 97 PHE A O 1
ATOM 763 N N . GLY A 1 98 ? 2.044 -2.674 -8.982 1.00 86.94 98 GLY A N 1
ATOM 764 C CA . GLY A 1 98 ? 1.126 -3.419 -9.832 1.00 86.94 98 GLY A CA 1
ATOM 765 C C . GLY A 1 98 ? 1.823 -3.939 -11.082 1.00 86.94 98 GLY A C 1
ATOM 766 O O . GLY A 1 98 ? 2.619 -3.220 -11.689 1.00 86.94 98 GLY A O 1
ATOM 767 N N . GLU A 1 99 ? 1.498 -5.159 -11.494 1.00 83.75 99 GLU A N 1
ATOM 768 C CA . GLU A 1 99 ? 1.872 -5.678 -12.808 1.00 83.75 99 GLU A CA 1
ATOM 769 C C . GLU A 1 99 ? 0.915 -5.105 -13.864 1.00 83.75 99 GLU A C 1
ATOM 771 O O . GLU A 1 99 ? -0.224 -5.537 -14.012 1.00 83.75 99 GLU A O 1
ATOM 776 N N . VAL A 1 100 ? 1.363 -4.074 -14.587 1.00 81.25 100 VAL A N 1
ATOM 777 C CA . VAL A 1 100 ? 0.521 -3.332 -15.551 1.00 81.25 100 VAL A CA 1
ATOM 778 C C . VAL A 1 100 ? 0.730 -3.762 -17.011 1.00 81.25 100 VAL A C 1
ATOM 780 O O . VAL A 1 100 ? 0.129 -3.181 -17.920 1.00 81.25 100 VAL A O 1
ATOM 783 N N . LYS A 1 101 ? 1.610 -4.738 -17.268 1.00 81.56 101 LYS A N 1
ATOM 784 C CA . LYS A 1 101 ? 1.956 -5.234 -18.610 1.00 81.56 101 LYS A CA 1
ATOM 785 C C . LYS A 1 101 ? 1.980 -6.754 -18.617 1.00 81.56 101 LYS A C 1
ATOM 787 O O . LYS A 1 101 ? 2.505 -7.365 -17.703 1.00 81.56 101 LYS A O 1
ATOM 792 N N . THR A 1 102 ? 1.474 -7.343 -19.694 1.00 85.94 102 THR A N 1
ATOM 793 C CA . THR A 1 102 ? 1.618 -8.776 -19.953 1.00 85.94 102 THR A CA 1
ATOM 794 C C . THR A 1 102 ? 3.041 -9.089 -20.413 1.00 85.94 102 THR A C 1
ATOM 796 O O . THR A 1 102 ? 3.759 -8.214 -20.904 1.00 85.94 102 THR A O 1
ATOM 799 N N . HIS A 1 103 ? 3.430 -10.361 -20.344 1.00 86.19 103 HIS A N 1
ATOM 800 C CA . HIS A 1 103 ? 4.719 -10.825 -20.864 1.00 86.19 103 HIS A CA 1
ATOM 801 C C . HIS A 1 103 ? 4.913 -10.503 -22.356 1.00 86.19 103 HIS A C 1
ATOM 803 O O . HIS A 1 103 ? 6.022 -10.175 -22.775 1.00 86.19 103 HIS A O 1
ATOM 809 N N . ASP A 1 104 ? 3.844 -10.553 -23.154 1.00 91.38 104 ASP A N 1
ATOM 810 C CA . ASP A 1 104 ? 3.906 -10.218 -24.579 1.00 91.38 104 ASP A CA 1
ATOM 811 C C . ASP A 1 104 ? 4.118 -8.718 -24.803 1.00 91.38 104 ASP A C 1
ATOM 813 O O . ASP A 1 104 ? 4.987 -8.347 -25.592 1.00 91.38 104 ASP A O 1
ATOM 817 N N . HIS A 1 105 ? 3.423 -7.858 -24.044 1.00 89.75 105 HIS A N 1
ATOM 818 C CA . HIS A 1 105 ? 3.675 -6.414 -24.068 1.00 89.75 105 HIS A CA 1
ATOM 819 C C . HIS A 1 105 ? 5.113 -6.085 -23.667 1.00 89.75 105 HIS A C 1
ATOM 821 O O . HIS A 1 105 ? 5.740 -5.233 -24.290 1.00 89.75 105 HIS A O 1
ATOM 827 N N . LEU A 1 106 ? 5.644 -6.748 -22.635 1.00 90.62 106 LEU A N 1
ATOM 828 C CA . LEU A 1 106 ? 7.032 -6.555 -22.222 1.00 90.62 106 LEU A CA 1
ATOM 829 C C . LEU A 1 106 ? 7.995 -6.982 -23.330 1.00 90.62 106 LEU A C 1
ATOM 831 O O . LEU A 1 106 ? 8.902 -6.221 -23.650 1.00 90.62 106 LEU A O 1
ATOM 835 N N . ARG A 1 107 ? 7.776 -8.146 -23.958 1.00 92.00 107 ARG A N 1
ATOM 836 C CA . ARG A 1 107 ? 8.617 -8.643 -25.059 1.00 92.00 107 ARG A CA 1
ATOM 837 C C . ARG A 1 107 ? 8.653 -7.676 -26.241 1.00 92.00 107 ARG A C 1
ATOM 839 O O . ARG A 1 107 ? 9.727 -7.438 -26.782 1.00 92.00 107 ARG A O 1
ATOM 846 N N . GLU A 1 108 ? 7.507 -7.127 -26.626 1.00 93.50 108 GLU A N 1
ATOM 847 C CA . GLU A 1 108 ? 7.427 -6.127 -27.692 1.00 93.50 108 GLU A CA 1
ATOM 848 C C . GLU A 1 108 ? 8.146 -4.832 -27.293 1.00 93.50 108 GLU A C 1
ATOM 850 O O . GLU A 1 108 ? 8.982 -4.321 -28.039 1.00 93.50 108 GLU A O 1
ATOM 855 N N . LEU A 1 109 ? 7.869 -4.333 -26.084 1.00 92.44 109 LEU A N 1
ATOM 856 C CA . LEU A 1 109 ? 8.404 -3.069 -25.591 1.00 92.44 109 LEU A CA 1
ATOM 857 C C . LEU A 1 109 ? 9.933 -3.095 -25.507 1.00 92.44 109 LEU A C 1
ATOM 859 O O . LEU A 1 109 ? 10.567 -2.171 -26.004 1.00 92.44 109 LEU A O 1
ATOM 863 N N . VAL A 1 110 ? 10.532 -4.160 -24.962 1.00 93.06 110 VAL A N 1
ATOM 864 C CA . VAL A 1 110 ? 12.000 -4.272 -24.828 1.00 93.06 110 VAL A CA 1
ATOM 865 C C . VAL A 1 110 ? 12.730 -4.435 -26.165 1.00 93.06 110 VAL A C 1
ATOM 867 O O . VAL A 1 110 ? 13.934 -4.203 -26.229 1.00 93.06 110 VAL A O 1
ATOM 870 N N . GLN A 1 111 ? 12.030 -4.836 -27.229 1.00 94.12 111 GLN A N 1
ATOM 871 C CA . GLN A 1 111 ? 12.596 -4.970 -28.576 1.00 94.12 111 GLN A CA 1
ATOM 872 C C . GLN A 1 111 ? 12.491 -3.679 -29.399 1.00 94.12 111 GLN A C 1
ATOM 874 O O . GLN A 1 111 ? 13.114 -3.574 -30.458 1.00 94.12 111 GLN A O 1
ATOM 879 N N . HIS A 1 112 ? 11.704 -2.699 -28.949 1.00 95.25 112 HIS A N 1
ATOM 880 C CA . HIS A 1 112 ? 11.447 -1.491 -29.719 1.00 95.25 112 HIS A CA 1
ATOM 881 C C . HIS A 1 112 ? 12.685 -0.570 -29.736 1.00 95.25 112 HIS A C 1
ATOM 883 O O . HIS A 1 112 ? 13.191 -0.211 -28.676 1.00 95.25 112 HIS A O 1
ATOM 889 N N . PRO A 1 113 ? 13.158 -0.091 -30.904 1.00 95.38 113 PRO A N 1
ATOM 890 C CA . PRO A 1 113 ? 14.419 0.659 -31.012 1.00 95.38 113 PRO A CA 1
ATOM 891 C C . PRO A 1 113 ? 14.410 2.026 -30.312 1.00 95.38 113 PRO A C 1
ATOM 893 O O . PRO A 1 113 ? 15.462 2.630 -30.135 1.00 95.38 113 PRO A O 1
ATOM 896 N N . LEU A 1 114 ?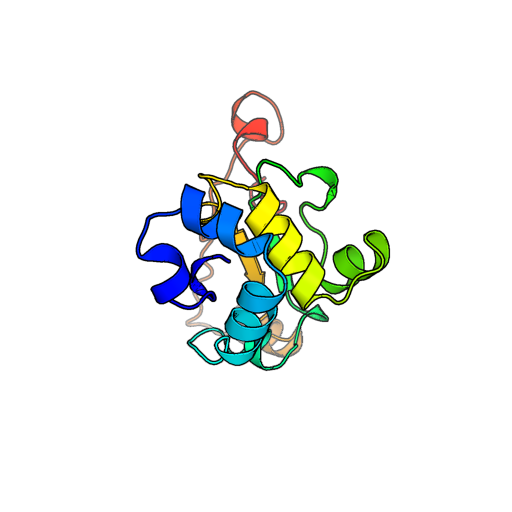 13.228 2.529 -29.944 1.00 96.06 114 LEU A N 1
ATOM 897 C CA . LEU A 1 114 ? 13.060 3.785 -29.203 1.00 96.06 114 LEU A CA 1
ATOM 898 C C . LEU A 1 114 ? 12.782 3.583 -27.707 1.00 96.06 114 LEU A C 1
ATOM 900 O O . LEU A 1 114 ? 12.519 4.562 -27.013 1.00 96.06 114 LEU A O 1
ATOM 904 N N . VAL A 1 115 ? 12.768 2.343 -27.210 1.00 93.56 115 VAL A N 1
ATOM 905 C CA . VAL A 1 115 ? 12.559 2.106 -25.779 1.00 93.56 115 VAL A CA 1
ATOM 906 C C . VAL A 1 115 ? 13.819 2.479 -25.000 1.00 93.56 115 VAL A C 1
ATOM 908 O O . VAL A 1 115 ? 14.935 2.150 -25.400 1.00 93.56 115 VAL A O 1
ATOM 911 N N . ALA A 1 116 ? 13.635 3.135 -23.860 1.00 91.31 116 ALA A N 1
ATOM 912 C CA . ALA A 1 116 ? 14.656 3.266 -22.834 1.00 91.31 116 ALA A CA 1
ATOM 913 C C . ALA A 1 116 ? 14.128 2.588 -21.569 1.00 91.31 116 ALA A C 1
ATOM 915 O O . ALA A 1 116 ? 13.021 2.887 -21.124 1.00 91.31 116 ALA A O 1
ATOM 916 N N . ILE A 1 117 ? 14.896 1.642 -21.030 1.00 86.50 117 ILE A N 1
ATOM 917 C CA . ILE A 1 117 ? 14.567 0.973 -19.771 1.00 86.50 117 ILE A CA 1
ATOM 918 C C . ILE A 1 117 ? 15.206 1.785 -18.652 1.00 86.50 117 ILE A C 1
ATOM 920 O O . ILE A 1 117 ? 16.420 1.990 -18.648 1.00 86.50 117 ILE A O 1
ATOM 924 N N . GLU A 1 118 ? 14.388 2.228 -17.708 1.00 84.06 118 GLU A N 1
ATOM 925 C CA . GLU A 1 118 ? 14.824 2.935 -16.510 1.00 84.06 118 GLU A CA 1
ATOM 926 C C . GLU A 1 118 ? 14.400 2.170 -15.257 1.00 84.06 118 GLU A C 1
ATOM 928 O O . GLU A 1 118 ? 13.397 1.453 -15.252 1.00 84.06 118 GLU A O 1
ATOM 933 N N . ALA A 1 119 ? 15.191 2.308 -14.198 1.00 78.56 119 ALA A N 1
ATOM 934 C CA . ALA A 1 119 ? 14.861 1.786 -12.884 1.00 78.56 119 ALA A CA 1
ATOM 935 C C . ALA A 1 119 ? 14.429 2.954 -11.991 1.00 78.56 119 ALA A C 1
ATOM 937 O O . ALA A 1 119 ? 15.242 3.816 -11.667 1.00 78.56 119 ALA A O 1
ATOM 938 N N . ASP A 1 120 ? 13.160 2.963 -11.580 1.00 76.56 120 ASP A N 1
ATOM 939 C CA . ASP A 1 120 ? 12.629 3.892 -10.572 1.00 76.56 120 ASP A CA 1
ATOM 940 C C . ASP A 1 120 ? 12.673 3.236 -9.183 1.00 76.56 120 ASP A C 1
ATOM 942 O O . ASP A 1 120 ? 11.659 2.946 -8.545 1.00 76.56 120 ASP A O 1
ATOM 946 N N . ALA A 1 121 ? 13.886 2.879 -8.760 1.00 73.12 121 ALA A N 1
ATOM 947 C CA . ALA A 1 121 ? 14.155 2.284 -7.460 1.00 73.12 121 ALA A CA 1
ATOM 948 C C . ALA A 1 121 ? 15.584 2.599 -7.011 1.00 73.12 121 ALA A C 1
ATOM 950 O O . ALA A 1 121 ? 16.479 2.836 -7.821 1.00 73.12 121 ALA A O 1
ATOM 951 N N . TRP A 1 122 ? 15.818 2.57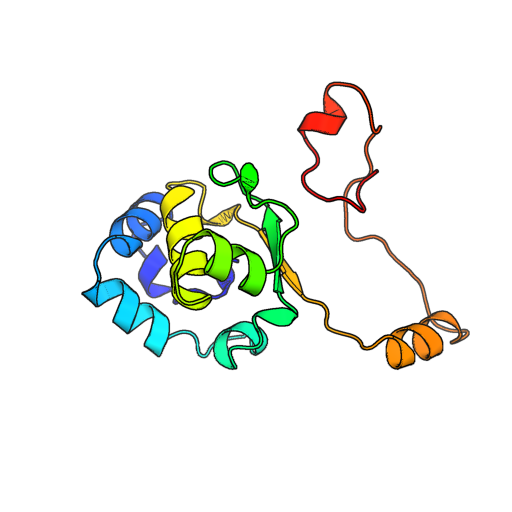6 -5.701 1.00 74.31 122 TRP A N 1
ATOM 952 C CA . TRP A 1 122 ? 17.180 2.594 -5.174 1.00 74.31 122 TRP A CA 1
ATOM 953 C C . TRP A 1 122 ? 17.844 1.242 -5.421 1.00 74.31 122 TRP A C 1
ATOM 955 O O . TRP A 1 122 ? 17.179 0.212 -5.325 1.00 74.31 122 TRP A O 1
ATOM 965 N N . THR A 1 123 ? 19.147 1.248 -5.691 1.00 79.62 123 THR A N 1
ATOM 966 C CA . THR A 1 123 ? 19.980 0.040 -5.680 1.00 79.62 123 THR A CA 1
ATOM 967 C C . THR A 1 123 ? 20.847 0.068 -4.431 1.00 79.62 123 THR A C 1
ATOM 969 O O . THR A 1 123 ? 21.526 1.067 -4.179 1.00 79.62 123 THR A O 1
ATOM 972 N N . ALA A 1 124 ? 20.847 -1.009 -3.651 1.00 83.12 124 ALA A N 1
ATOM 973 C CA . ALA A 1 124 ? 21.780 -1.176 -2.546 1.00 83.12 124 ALA A CA 1
ATOM 974 C C . ALA A 1 124 ? 22.526 -2.503 -2.637 1.00 83.12 124 ALA A C 1
ATOM 976 O O . ALA A 1 124 ? 22.104 -3.442 -3.299 1.00 83.12 124 ALA A O 1
ATOM 977 N N . SER A 1 125 ? 23.641 -2.572 -1.914 1.00 84.50 125 SER A N 1
ATOM 978 C CA . SER A 1 125 ? 24.316 -3.837 -1.634 1.00 84.50 125 SER A CA 1
ATOM 979 C C . SER A 1 125 ? 23.347 -4.821 -0.974 1.00 84.50 125 SER A C 1
ATOM 981 O O . SER A 1 125 ? 22.594 -4.426 -0.084 1.00 84.50 125 SER A O 1
ATOM 983 N N . ALA A 1 126 ? 23.417 -6.096 -1.369 1.00 81.25 126 ALA A N 1
ATOM 984 C CA . ALA A 1 126 ? 22.669 -7.191 -0.744 1.00 81.25 126 ALA A CA 1
ATOM 985 C C . ALA A 1 126 ? 23.024 -7.388 0.741 1.00 81.25 126 ALA A C 1
ATOM 987 O O . ALA A 1 126 ? 22.219 -7.910 1.506 1.00 81.25 126 ALA A O 1
ATOM 988 N N . ASP A 1 127 ? 24.203 -6.911 1.152 1.00 84.19 127 ASP A N 1
ATOM 989 C CA . ASP A 1 127 ? 24.701 -6.990 2.521 1.00 84.19 127 ASP A CA 1
ATOM 990 C C . ASP A 1 127 ? 24.952 -5.605 3.136 1.00 84.19 127 ASP A C 1
ATOM 992 O O . ASP A 1 127 ? 25.266 -4.626 2.448 1.00 84.19 127 ASP A O 1
ATOM 996 N N . GLY A 1 128 ? 24.906 -5.551 4.470 1.00 84.12 128 GLY A N 1
ATOM 997 C CA . GLY A 1 128 ? 25.265 -4.378 5.267 1.00 84.12 128 GLY A CA 1
ATOM 998 C C . GLY A 1 128 ? 24.094 -3.439 5.590 1.00 84.12 128 GLY A C 1
ATOM 999 O O . GLY A 1 128 ? 22.937 -3.754 5.320 1.00 84.12 128 GLY A O 1
ATOM 1000 N N . PRO A 1 129 ? 24.368 -2.268 6.196 1.00 83.25 129 PRO A N 1
ATOM 1001 C CA . PRO A 1 129 ? 23.327 -1.378 6.722 1.00 83.25 129 PRO A CA 1
ATOM 1002 C C . PRO A 1 129 ? 22.333 -0.872 5.671 1.00 83.25 129 PRO A C 1
ATOM 1004 O O . PRO A 1 129 ? 21.171 -0.644 5.990 1.00 83.25 129 PRO A O 1
ATOM 1007 N N . LEU A 1 130 ? 22.776 -0.719 4.419 1.00 81.06 130 LEU A N 1
ATOM 1008 C CA . LEU A 1 130 ? 21.918 -0.266 3.324 1.00 81.06 130 LEU A CA 1
ATOM 1009 C C . LEU A 1 130 ? 20.929 -1.345 2.872 1.00 81.06 130 LEU A C 1
ATOM 1011 O O . LEU A 1 130 ? 19.834 -0.994 2.445 1.00 81.06 130 LEU A O 1
ATOM 1015 N N . ALA A 1 131 ? 21.260 -2.631 3.032 1.00 78.31 131 ALA A N 1
ATOM 1016 C CA . ALA A 1 131 ? 20.345 -3.720 2.702 1.00 78.31 131 ALA A CA 1
ATOM 1017 C C . ALA A 1 131 ? 19.074 -3.683 3.562 1.00 78.31 131 ALA A C 1
ATOM 1019 O O . ALA A 1 131 ? 17.986 -3.976 3.083 1.00 78.31 131 ALA A O 1
ATOM 1020 N N . ALA A 1 132 ? 19.197 -3.235 4.815 1.00 73.50 132 ALA A N 1
ATOM 1021 C CA . ALA A 1 132 ? 18.065 -3.045 5.720 1.00 73.50 132 ALA A CA 1
ATOM 1022 C C . ALA A 1 132 ? 17.209 -1.805 5.394 1.00 73.50 132 ALA A C 1
ATOM 1024 O O . ALA A 1 132 ? 16.138 -1.639 5.973 1.00 73.50 132 ALA A O 1
ATOM 1025 N N . MET A 1 133 ? 17.685 -0.917 4.514 1.00 70.50 133 MET A N 1
ATOM 1026 C CA . MET A 1 133 ? 16.975 0.304 4.115 1.00 70.50 133 MET A CA 1
ATOM 1027 C C . MET A 1 133 ? 16.188 0.143 2.812 1.00 70.50 133 MET A C 1
ATOM 1029 O O . MET A 1 133 ? 15.383 1.019 2.486 1.00 70.50 133 MET A O 1
ATOM 1033 N N . VAL A 1 134 ? 16.419 -0.937 2.057 1.00 69.44 134 VAL A N 1
ATOM 1034 C CA . VAL A 1 134 ? 15.690 -1.218 0.817 1.00 69.44 134 VAL A CA 1
ATOM 1035 C C . VAL A 1 134 ? 14.660 -2.301 1.026 1.00 69.44 134 VAL A C 1
ATOM 1037 O O . VAL A 1 134 ? 14.939 -3.406 1.476 1.00 69.44 134 VAL A O 1
ATOM 1040 N N . ASN A 1 135 ? 13.447 -1.960 0.616 1.00 64.12 135 ASN A N 1
ATOM 1041 C CA . ASN A 1 135 ? 12.268 -2.778 0.813 1.00 64.12 135 ASN A CA 1
ATOM 1042 C C . ASN A 1 135 ? 11.739 -3.191 -0.565 1.00 64.12 135 ASN A C 1
ATOM 1044 O O . ASN A 1 135 ? 10.559 -3.029 -0.828 1.00 64.12 135 ASN A O 1
ATOM 1048 N N . HIS A 1 136 ? 12.591 -3.632 -1.499 1.00 65.81 136 HIS A N 1
ATOM 1049 C CA . HIS A 1 136 ? 12.142 -4.135 -2.806 1.00 65.81 136 HIS A CA 1
ATOM 1050 C C . HIS A 1 136 ? 13.086 -5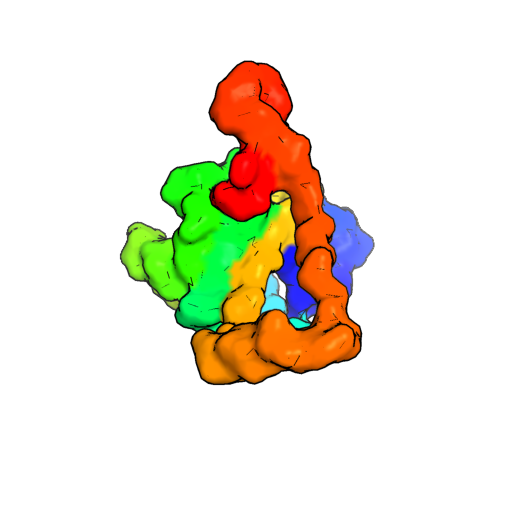.227 -3.346 1.00 65.81 136 HIS A C 1
ATOM 1052 O O . HIS A 1 136 ? 14.295 -5.011 -3.359 1.00 65.81 136 HIS A O 1
ATOM 1058 N N . PRO A 1 137 ? 12.589 -6.386 -3.830 1.00 62.06 137 PRO A N 1
ATOM 1059 C CA . PRO A 1 137 ? 13.454 -7.457 -4.341 1.00 62.06 137 PRO A CA 1
ATOM 1060 C C . PRO A 1 137 ? 14.282 -7.052 -5.568 1.00 62.06 137 PRO A C 1
ATOM 1062 O O . PRO A 1 137 ? 15.376 -7.561 -5.758 1.00 62.06 137 PRO A O 1
ATOM 1065 N N . ALA A 1 138 ? 13.777 -6.121 -6.384 1.00 66.38 138 ALA A N 1
ATOM 1066 C CA . ALA A 1 138 ? 14.490 -5.592 -7.555 1.00 66.38 138 ALA A CA 1
ATOM 1067 C C . ALA A 1 138 ? 15.462 -4.435 -7.232 1.00 66.38 138 ALA A C 1
ATOM 1069 O O . ALA A 1 138 ? 15.935 -3.767 -8.145 1.00 66.38 138 ALA A O 1
ATOM 1070 N N . SER A 1 139 ? 15.710 -4.158 -5.949 1.00 72.88 139 SER A N 1
ATOM 1071 C CA . SER A 1 139 ? 16.613 -3.093 -5.488 1.00 72.88 139 SER A CA 1
ATOM 1072 C C . SER A 1 139 ? 18.016 -3.583 -5.105 1.00 72.88 139 SER A C 1
ATOM 1074 O O . SER A 1 139 ? 18.776 -2.827 -4.495 1.00 72.88 139 SER A O 1
ATOM 1076 N N . PHE A 1 140 ? 18.359 -4.823 -5.451 1.00 69.12 140 PHE A N 1
ATOM 1077 C CA . PHE A 1 140 ? 19.643 -5.467 -5.166 1.00 69.12 140 PHE A CA 1
ATOM 1078 C C . PHE A 1 140 ? 20.327 -5.935 -6.449 1.00 69.12 140 PHE A C 1
ATOM 1080 O O . PHE A 1 140 ? 19.596 -6.297 -7.400 1.00 69.12 140 PHE A O 1
#

Secondary structure (DSSP, 8-state):
-GGGS-GGGGTT-HHHHHHHTTSHHHHHHHHHH--SS-HHHHHT--TTEEEEE-SS-GGGTT-BHHHHHHHHTS-HHHHHHHHHHHTGGGTTT-EEEE--S-HHHHHHHHH-TT------S----SSSTTGGG---GGG-

Sequence (140 aa):
MAAVLPPWLFDAGPAIAAERLADPTIRERVKGDLNRYWLMVARGEWDILWLGRTSNSMHLFGKSFVDIADTMRRQPIDAYLDILQAEGAGIADAGMFGEVKTHDHLRELVQHPLVAIEADAWTASADGPLAAMVNHPASF

Radius of gyration: 16.69 Å; chains: 1; bounding box: 44×32×45 Å